Protein AF-A0A1F8QZS6-F1 (afdb_monomer_lite)

Secondary structure (DSSP, 8-state):
--HHHHHHHHHHHHHHHHHHHHHHHHHHHHHHHHTT--SHHHHHHHHHHHHHHHHHHHHHHHHHHHHHHHHHHHHHHH--

Radius of gyration: 21.23 Å; chains: 1; bounding box: 48×29×58 Å

Sequence (80 aa):
MKDWFDAFQVLQLGWVVALMVIIPLLVGLWLDRRFDSAPWLTLVGMVIGILAGTFGVVRHFRRNYSAIDAKHSRHKEEDE

pLDDT: mean 74.55, std 10.35, range [56.28, 91.62]

Foldseek 3Di:
DVVVVVVVVVVVVVVVVCCLVVVLQVVQVVVCVVVVHDSVSSVVSVVVSVVVVVVVVVVVVVVPPVVVVVVVVVVVVVVD

Structure (mmCIF, N/CA/C/O backbone):
data_AF-A0A1F8QZS6-F1
#
_entry.id   AF-A0A1F8QZS6-F1
#
loop_
_atom_site.group_PDB
_atom_site.id
_atom_site.type_symbol
_atom_site.label_atom_id
_atom_site.label_alt_id
_atom_site.label_comp_id
_atom_site.label_asym_id
_atom_site.label_entity_id
_atom_site.label_seq_id
_atom_site.pdbx_PDB_ins_code
_atom_site.Cartn_x
_atom_site.Cartn_y
_atom_site.Cartn_z
_atom_site.occupancy
_atom_site.B_iso_or_equiv
_atom_site.auth_seq_id
_atom_site.auth_comp_id
_atom_site.auth_asym_id
_atom_site.auth_atom_id
_atom_site.pdbx_PDB_model_num
ATOM 1 N N . MET A 1 1 ? 32.135 7.635 -5.800 1.00 57.81 1 MET A N 1
ATOM 2 C CA . MET A 1 1 ? 31.143 8.741 -5.949 1.00 57.81 1 MET A CA 1
ATOM 3 C C . MET A 1 1 ? 29.909 8.333 -6.755 1.00 57.81 1 MET A C 1
ATOM 5 O O . MET A 1 1 ? 28.903 9.019 -6.654 1.00 57.81 1 MET A O 1
ATOM 9 N N . LYS A 1 2 ? 29.960 7.258 -7.554 1.00 62.38 2 LYS A N 1
ATOM 10 C CA . LYS A 1 2 ? 28.834 6.793 -8.381 1.00 62.38 2 LYS A CA 1
ATOM 11 C C . LYS A 1 2 ? 27.911 5.822 -7.619 1.00 62.38 2 LYS A C 1
ATOM 13 O O . LYS A 1 2 ? 26.701 5.877 -7.768 1.00 62.38 2 LYS A O 1
ATOM 18 N N . ASP A 1 3 ? 28.487 5.105 -6.664 1.00 70.06 3 ASP A N 1
ATOM 19 C CA . ASP A 1 3 ? 27.855 4.107 -5.782 1.00 70.06 3 ASP A CA 1
ATOM 20 C C . ASP A 1 3 ? 26.806 4.709 -4.820 1.00 70.06 3 ASP A C 1
ATOM 22 O O . ASP A 1 3 ? 25.900 4.026 -4.346 1.00 70.06 3 ASP A O 1
ATOM 26 N N . TRP A 1 4 ? 26.894 6.015 -4.544 1.00 66.44 4 TRP A N 1
ATOM 27 C CA . TRP A 1 4 ? 25.953 6.706 -3.656 1.00 66.44 4 TRP A CA 1
ATOM 28 C C . TRP A 1 4 ? 24.605 6.995 -4.335 1.00 66.44 4 TRP A C 1
ATOM 30 O O . TRP A 1 4 ? 23.575 7.049 -3.666 1.00 66.44 4 TRP A O 1
ATOM 40 N N . PHE A 1 5 ? 24.598 7.114 -5.667 1.00 72.50 5 PHE A N 1
ATOM 41 C CA . PHE A 1 5 ? 23.369 7.253 -6.451 1.00 72.50 5 PHE A CA 1
ATOM 42 C C . PHE A 1 5 ? 22.638 5.916 -6.600 1.00 72.50 5 PHE A C 1
ATOM 44 O O . PHE A 1 5 ? 21.410 5.886 -6.514 1.00 72.50 5 PHE A O 1
ATOM 51 N N . ASP A 1 6 ? 23.375 4.811 -6.725 1.00 74.69 6 ASP A N 1
ATOM 52 C CA . ASP A 1 6 ? 22.788 3.468 -6.775 1.00 74.69 6 ASP A CA 1
ATOM 53 C C . ASP A 1 6 ? 22.116 3.117 -5.437 1.00 74.69 6 ASP A C 1
ATOM 55 O O . ASP A 1 6 ? 20.986 2.627 -5.405 1.00 74.69 6 ASP A O 1
ATOM 59 N N . ALA A 1 7 ? 22.743 3.479 -4.311 1.00 75.44 7 ALA A N 1
ATOM 60 C CA . ALA A 1 7 ? 22.134 3.340 -2.987 1.00 75.44 7 ALA A CA 1
ATOM 61 C C . ALA A 1 7 ? 20.833 4.155 -2.843 1.00 75.44 7 ALA A C 1
ATOM 63 O O . ALA A 1 7 ? 19.870 3.692 -2.229 1.00 75.44 7 ALA A O 1
ATOM 64 N N . PHE A 1 8 ? 20.775 5.348 -3.444 1.00 84.19 8 PHE A N 1
ATOM 65 C CA . PHE A 1 8 ? 19.577 6.187 -3.429 1.00 84.19 8 PHE A CA 1
ATOM 66 C C . PHE A 1 8 ? 18.422 5.566 -4.232 1.00 84.19 8 PHE A C 1
ATOM 68 O O . PHE A 1 8 ? 17.273 5.623 -3.798 1.00 84.19 8 PHE A O 1
ATOM 75 N N . GLN A 1 9 ? 18.713 4.905 -5.357 1.00 76.69 9 GLN A N 1
ATOM 76 C CA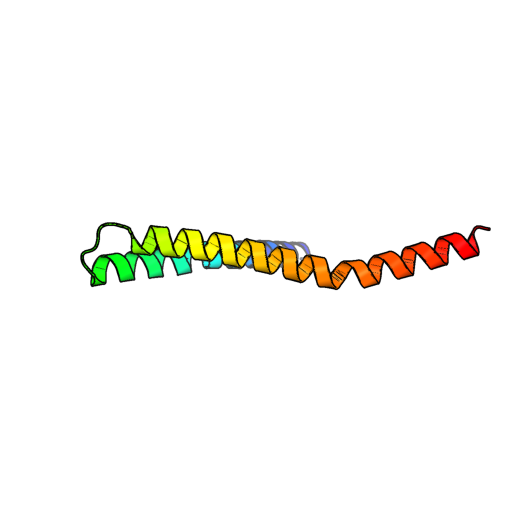 . GLN A 1 9 ? 17.698 4.203 -6.153 1.00 76.69 9 GLN A CA 1
ATOM 77 C C . GLN A 1 9 ? 17.109 2.996 -5.417 1.00 76.69 9 GLN A C 1
ATOM 79 O O . GLN A 1 9 ? 15.892 2.796 -5.430 1.00 76.69 9 GLN A O 1
ATOM 84 N N . VAL A 1 10 ? 17.946 2.216 -4.727 1.00 82.19 10 VAL A N 1
ATOM 85 C CA . VAL A 1 10 ? 17.476 1.081 -3.913 1.00 82.19 10 VAL A CA 1
ATOM 86 C C . VAL A 1 10 ? 16.616 1.575 -2.745 1.00 82.19 10 VAL A C 1
ATOM 88 O O . VAL A 1 10 ? 15.563 1.001 -2.460 1.00 82.19 10 VAL A O 1
ATOM 91 N N . LEU A 1 11 ? 17.009 2.687 -2.117 1.00 88.06 11 LEU A N 1
ATOM 92 C CA . LEU A 1 11 ? 16.231 3.329 -1.059 1.00 88.06 11 LEU A CA 1
ATOM 93 C C . LEU A 1 11 ? 14.878 3.847 -1.571 1.00 88.06 11 LEU A C 1
ATOM 95 O O . LEU A 1 11 ? 13.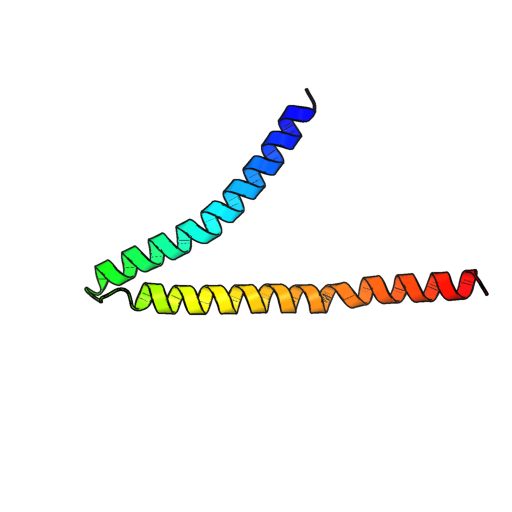864 3.692 -0.891 1.00 88.06 11 LEU A O 1
ATOM 99 N N . GLN A 1 12 ? 14.842 4.417 -2.777 1.00 87.62 12 GLN A N 1
ATOM 100 C CA . GLN A 1 12 ? 13.608 4.881 -3.409 1.00 87.62 12 GLN A CA 1
ATOM 101 C C . GLN A 1 12 ? 12.651 3.719 -3.703 1.00 87.62 12 GLN A C 1
ATOM 103 O O . GLN A 1 12 ? 11.455 3.831 -3.435 1.00 87.62 12 GLN A O 1
ATOM 108 N N . LEU A 1 13 ? 13.165 2.582 -4.185 1.00 84.25 13 LEU A N 1
ATOM 109 C CA . LEU A 1 13 ? 12.364 1.368 -4.368 1.00 84.25 13 LEU A CA 1
ATOM 110 C C . LEU A 1 13 ? 11.790 0.865 -3.035 1.00 84.25 13 LEU A C 1
ATOM 112 O O . LEU A 1 13 ? 10.598 0.567 -2.952 1.00 84.25 13 LEU A O 1
ATOM 116 N N . GLY A 1 14 ? 12.617 0.825 -1.985 1.00 89.69 14 GLY A N 1
ATOM 117 C CA . GLY A 1 14 ? 12.187 0.440 -0.639 1.00 89.69 14 GLY A CA 1
ATOM 118 C C . GLY A 1 14 ? 11.079 1.346 -0.096 1.00 89.69 14 GLY A C 1
ATOM 119 O O . GLY A 1 14 ? 10.097 0.856 0.460 1.00 89.69 14 GLY A O 1
ATOM 120 N N . TRP A 1 15 ? 11.184 2.655 -0.334 1.00 91.62 15 TRP A N 1
ATOM 121 C CA . TRP A 1 15 ? 10.160 3.630 0.041 1.00 91.62 15 TRP A CA 1
ATOM 122 C C . TRP A 1 15 ? 8.827 3.411 -0.674 1.00 91.62 15 TRP A C 1
ATOM 124 O O . TRP A 1 15 ? 7.778 3.488 -0.038 1.00 91.62 15 TRP A O 1
ATOM 134 N N . VAL A 1 16 ? 8.844 3.105 -1.972 1.00 87.56 16 VAL A N 1
ATOM 135 C CA . VAL A 1 16 ? 7.613 2.836 -2.735 1.00 87.56 16 VAL A CA 1
ATOM 136 C C . VAL A 1 16 ?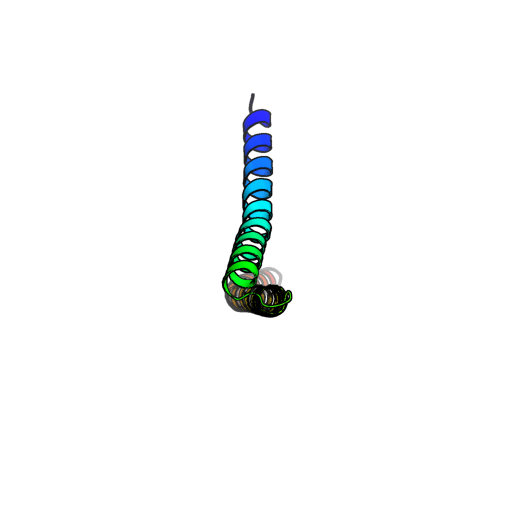 6.899 1.593 -2.198 1.00 87.56 16 VAL A C 1
ATOM 138 O O . VAL A 1 16 ? 5.686 1.625 -1.988 1.00 87.56 16 VAL A O 1
ATOM 141 N N . VAL A 1 17 ? 7.645 0.520 -1.922 1.00 83.38 17 VAL A N 1
ATOM 142 C CA . VAL A 1 17 ? 7.086 -0.718 -1.356 1.00 83.38 17 VAL A CA 1
ATOM 143 C C . VAL A 1 17 ? 6.543 -0.479 0.053 1.00 83.38 17 VAL A C 1
ATOM 145 O O . VAL A 1 17 ? 5.423 -0.892 0.354 1.00 83.38 17 VAL A O 1
ATOM 148 N N . ALA A 1 18 ? 7.287 0.240 0.898 1.00 89.69 18 ALA A N 1
ATOM 149 C CA . ALA A 1 18 ? 6.847 0.582 2.247 1.00 89.69 18 ALA A CA 1
ATOM 150 C C . ALA A 1 18 ? 5.545 1.397 2.225 1.00 89.69 18 ALA A C 1
ATOM 152 O O . ALA A 1 18 ? 4.593 1.058 2.926 1.00 89.69 18 ALA A O 1
ATOM 153 N N . LEU A 1 19 ? 5.457 2.426 1.375 1.00 88.94 19 LEU A N 1
ATOM 154 C CA . LEU A 1 19 ? 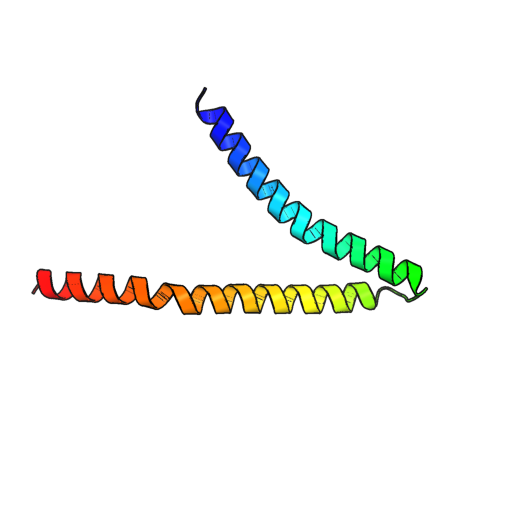4.261 3.264 1.261 1.00 88.94 19 LEU A CA 1
ATOM 155 C C . LEU A 1 19 ? 3.048 2.491 0.734 1.00 88.94 19 LEU A C 1
ATOM 157 O O . LEU A 1 19 ? 1.941 2.710 1.222 1.00 88.94 19 LEU A O 1
ATOM 161 N N . MET A 1 20 ? 3.241 1.553 -0.196 1.00 79.81 20 MET A N 1
ATOM 162 C CA . MET A 1 20 ? 2.150 0.715 -0.708 1.00 79.81 20 MET A CA 1
ATOM 163 C C . MET A 1 20 ? 1.537 -0.212 0.342 1.00 79.81 20 MET A C 1
ATOM 165 O O . MET A 1 20 ? 0.384 -0.600 0.195 1.00 79.81 20 MET A O 1
ATOM 169 N N . VAL A 1 21 ? 2.271 -0.553 1.400 1.00 82.88 21 VAL A N 1
ATOM 170 C CA . VAL A 1 21 ? 1.763 -1.378 2.506 1.00 82.88 21 VAL A CA 1
ATOM 171 C C . VAL A 1 21 ? 1.221 -0.501 3.635 1.00 82.88 21 VAL A C 1
ATOM 173 O O . VAL A 1 21 ? 0.128 -0.738 4.148 1.00 82.88 21 VAL A O 1
ATOM 176 N N . ILE A 1 22 ? 1.961 0.549 3.996 1.00 88.19 22 ILE A N 1
ATOM 177 C CA . ILE A 1 22 ? 1.654 1.422 5.134 1.00 88.19 22 ILE A CA 1
ATOM 178 C C . ILE A 1 22 ? 0.383 2.243 4.893 1.00 88.19 22 ILE A C 1
ATOM 180 O O . ILE A 1 22 ? -0.444 2.352 5.796 1.00 88.19 22 ILE A O 1
ATOM 184 N N . ILE A 1 23 ? 0.194 2.802 3.691 1.00 85.31 23 ILE A N 1
ATOM 185 C CA . ILE A 1 23 ? -0.968 3.649 3.379 1.00 85.31 23 ILE A CA 1
ATOM 186 C C . ILE A 1 23 ? -2.293 2.878 3.517 1.00 85.31 23 ILE A C 1
ATOM 188 O O . ILE A 1 23 ? -3.145 3.327 4.284 1.00 85.31 23 ILE A O 1
ATOM 192 N N . PRO A 1 24 ? -2.509 1.726 2.853 1.00 76.69 24 PRO A N 1
ATOM 193 C CA . PRO A 1 24 ? -3.765 0.990 2.996 1.00 76.69 24 PRO A CA 1
ATOM 194 C C . PRO A 1 24 ? -3.973 0.427 4.407 1.00 76.69 24 PRO A C 1
ATOM 196 O O . PRO A 1 24 ? -5.113 0.399 4.866 1.00 76.69 24 PRO A O 1
ATOM 199 N N . LEU A 1 25 ? -2.906 0.054 5.127 1.00 78.31 25 LEU A N 1
ATOM 200 C CA . LEU A 1 25 ? -3.008 -0.347 6.535 1.00 78.31 25 LEU A CA 1
ATOM 201 C C . LEU A 1 25 ? -3.495 0.798 7.425 1.00 78.31 25 LEU A C 1
ATOM 203 O O . LEU A 1 25 ? -4.419 0.605 8.211 1.00 78.31 25 LEU A O 1
ATOM 207 N N . LEU A 1 26 ? -2.906 1.990 7.295 1.00 83.81 26 LEU A N 1
ATOM 208 C CA . LEU A 1 26 ? -3.309 3.170 8.063 1.00 83.81 26 LEU A CA 1
ATOM 209 C C . LEU A 1 26 ? -4.736 3.604 7.727 1.00 83.81 26 LEU A C 1
ATOM 211 O O . LEU A 1 26 ? -5.501 3.931 8.633 1.00 83.81 26 LEU A O 1
ATOM 215 N N . VAL A 1 27 ? -5.105 3.577 6.444 1.00 81.38 27 VAL A N 1
ATOM 216 C CA . VAL A 1 27 ? -6.467 3.889 5.995 1.00 81.38 27 VAL A CA 1
ATOM 217 C C . VAL A 1 27 ? -7.462 2.869 6.552 1.00 81.38 27 VAL A C 1
ATOM 219 O O . VAL A 1 27 ? -8.487 3.280 7.086 1.00 81.38 27 VAL A O 1
ATOM 222 N N . GLY A 1 28 ? -7.149 1.570 6.510 1.00 71.75 28 GLY A N 1
ATOM 223 C CA . GLY A 1 28 ? -7.990 0.509 7.077 1.00 71.75 28 GLY A CA 1
ATOM 224 C C . GLY A 1 28 ? -8.192 0.655 8.586 1.00 71.75 28 GLY A C 1
ATOM 225 O O . GLY A 1 28 ? -9.327 0.666 9.056 1.00 71.75 28 GLY A O 1
ATOM 226 N N . LEU A 1 29 ? -7.107 0.894 9.332 1.00 77.88 29 LEU A N 1
ATOM 227 C CA . LEU A 1 29 ? -7.139 1.122 10.782 1.00 77.88 29 LEU A CA 1
ATOM 228 C C . LEU A 1 29 ? -7.926 2.374 11.175 1.00 77.88 29 LEU A C 1
ATOM 230 O O . LEU A 1 29 ? -8.627 2.374 12.189 1.00 77.88 29 LEU A O 1
ATOM 234 N N . TRP A 1 30 ? -7.792 3.455 10.404 1.00 82.00 30 TRP A N 1
ATOM 235 C CA . TRP A 1 30 ? -8.537 4.688 10.650 1.00 82.00 30 TRP A CA 1
ATOM 236 C C . TRP A 1 30 ? -10.031 4.498 10.382 1.00 82.00 30 TRP A C 1
ATOM 238 O O . TRP A 1 30 ? -10.859 4.975 11.159 1.00 82.00 30 TRP A O 1
ATOM 248 N N . LEU A 1 31 ? -10.374 3.759 9.325 1.00 72.19 31 LEU A N 1
ATOM 249 C CA . LEU A 1 31 ? -11.755 3.463 8.969 1.00 72.19 31 LEU A CA 1
ATOM 250 C C . LEU A 1 31 ? -12.409 2.531 10.002 1.00 72.19 31 LEU A C 1
ATOM 252 O O . LEU A 1 31 ? -13.476 2.865 10.507 1.00 72.19 31 LEU A O 1
ATOM 256 N N . ASP A 1 32 ? -11.743 1.447 10.414 1.00 68.88 32 ASP A N 1
ATOM 257 C CA . ASP A 1 32 ? -12.248 0.540 11.462 1.00 68.88 32 ASP A CA 1
ATOM 258 C C . ASP A 1 32 ? -12.477 1.280 12.796 1.00 68.88 32 ASP A C 1
ATOM 260 O O . ASP A 1 32 ? -13.522 1.117 13.426 1.00 68.88 32 ASP A O 1
ATOM 264 N N . ARG A 1 33 ? -11.569 2.194 13.183 1.00 72.56 33 ARG A N 1
ATOM 265 C CA . ARG A 1 33 ? -11.748 3.058 14.368 1.00 72.56 33 ARG A CA 1
ATOM 266 C C . ARG A 1 33 ? -12.904 4.046 14.244 1.00 72.56 33 ARG A C 1
ATOM 268 O O . ARG A 1 33 ? -13.499 4.403 15.256 1.00 72.56 33 ARG A O 1
ATOM 275 N N . ARG A 1 34 ? -13.205 4.534 13.038 1.00 75.12 34 ARG A N 1
ATOM 276 C CA . ARG A 1 34 ? -14.290 5.501 12.814 1.00 75.12 34 ARG A CA 1
ATOM 277 C C . ARG A 1 34 ? -15.669 4.844 12.881 1.00 75.12 34 ARG A C 1
ATOM 279 O O . ARG A 1 34 ? -16.622 5.517 13.265 1.00 75.12 34 ARG A O 1
ATOM 286 N N . PHE A 1 35 ? -15.761 3.567 12.519 1.00 73.69 35 PHE A N 1
ATOM 287 C CA . PHE A 1 35 ? -17.012 2.807 12.479 1.00 73.69 35 PHE A CA 1
ATOM 288 C C . PHE A 1 35 ? -17.220 1.883 13.692 1.00 73.69 35 PHE A C 1
ATOM 290 O O . PHE A 1 35 ? -18.173 1.107 13.678 1.00 73.69 35 PHE A O 1
ATOM 297 N N . ASP A 1 36 ? -16.342 1.943 14.709 1.00 65.44 36 ASP A N 1
ATOM 298 C CA . ASP A 1 36 ? -16.337 1.072 15.910 1.00 65.44 36 ASP A CA 1
ATOM 299 C C . ASP A 1 36 ? -16.498 -0.424 15.568 1.00 65.44 36 ASP A C 1
ATOM 301 O O . ASP A 1 36 ? -17.032 -1.246 16.312 1.00 65.44 36 ASP A O 1
ATOM 305 N N . SER A 1 37 ? -16.077 -0.770 14.355 1.00 57.59 37 SER A N 1
ATOM 306 C CA . SER A 1 37 ? -16.220 -2.097 13.795 1.00 57.59 37 SER A CA 1
ATOM 307 C C . SER A 1 37 ? -14.935 -2.842 14.130 1.00 57.59 37 SER A C 1
ATOM 309 O O . SER A 1 37 ? -13.836 -2.335 13.899 1.00 57.59 37 SER A O 1
ATOM 311 N N . ALA A 1 38 ? -15.053 -4.059 14.674 1.00 62.16 38 ALA A N 1
ATOM 312 C CA . ALA A 1 38 ? -13.950 -5.032 14.688 1.00 62.16 38 ALA A CA 1
ATOM 313 C C . ALA A 1 38 ? -13.313 -5.111 13.273 1.00 62.16 38 ALA A C 1
ATOM 315 O O . ALA A 1 38 ? -13.988 -4.689 12.339 1.00 62.16 38 ALA A O 1
ATOM 316 N N . PRO A 1 39 ? -12.073 -5.612 13.070 1.00 70.31 39 PRO A N 1
ATOM 317 C CA . PRO A 1 39 ? -11.197 -5.251 11.939 1.00 70.31 39 PRO A CA 1
ATOM 318 C C . PRO A 1 39 ? -11.621 -5.826 10.567 1.00 70.31 39 PRO A C 1
ATOM 320 O O . PRO A 1 39 ? -10.866 -6.507 9.872 1.00 70.31 39 PRO A O 1
ATOM 323 N N . TRP A 1 40 ? -12.866 -5.579 10.178 1.00 73.56 40 TRP A N 1
ATOM 324 C CA . TRP A 1 40 ? -13.571 -6.103 9.025 1.00 73.56 40 TRP A CA 1
ATOM 325 C C . TRP A 1 40 ? -13.298 -5.232 7.803 1.00 73.56 40 TRP A C 1
ATOM 327 O O . TRP A 1 40 ? -13.093 -5.783 6.723 1.00 73.56 40 TRP A O 1
ATOM 337 N N . LEU A 1 41 ? -13.214 -3.900 7.948 1.00 67.94 41 LEU A N 1
ATOM 338 C CA . LEU A 1 41 ? -12.848 -3.027 6.826 1.00 67.94 41 LEU A CA 1
ATOM 339 C C . LEU A 1 41 ? -11.377 -3.205 6.461 1.00 67.94 41 LEU A C 1
ATOM 341 O O . LEU A 1 41 ? -11.052 -3.199 5.275 1.00 67.94 41 LEU A O 1
ATOM 345 N N . THR A 1 42 ? -10.501 -3.445 7.442 1.00 69.12 42 THR A N 1
ATOM 346 C CA . THR A 1 42 ? -9.105 -3.818 7.170 1.00 69.12 42 THR A CA 1
ATOM 347 C C . THR A 1 42 ? -9.020 -5.138 6.393 1.00 69.12 42 THR A C 1
ATOM 349 O O . THR A 1 42 ? -8.271 -5.225 5.419 1.00 69.12 42 THR A O 1
ATOM 352 N N . LEU A 1 43 ? -9.833 -6.145 6.743 1.00 78.56 43 LEU A N 1
ATOM 353 C CA . LEU A 1 43 ? -9.898 -7.419 6.012 1.00 78.56 43 LEU A CA 1
ATOM 354 C C . LEU A 1 43 ? -10.409 -7.241 4.574 1.00 78.56 43 LEU A C 1
ATOM 356 O O . LEU A 1 43 ? -9.818 -7.770 3.633 1.00 78.56 43 LEU A O 1
ATOM 360 N N . VAL A 1 44 ? -11.476 -6.462 4.386 1.00 81.38 44 VAL A N 1
ATOM 361 C CA . VAL A 1 44 ? -12.030 -6.167 3.056 1.00 81.38 44 VAL A CA 1
ATOM 362 C C . VAL A 1 44 ? -11.031 -5.369 2.216 1.00 81.38 44 VAL A C 1
ATOM 364 O O . VAL A 1 44 ? -10.793 -5.711 1.059 1.00 81.38 44 VAL A O 1
ATOM 367 N N . GLY A 1 45 ? -10.384 -4.356 2.798 1.00 74.88 45 GLY A N 1
ATOM 368 C CA . GLY A 1 45 ? -9.338 -3.571 2.143 1.00 74.88 45 GLY A CA 1
ATOM 369 C C . GLY A 1 45 ? -8.138 -4.423 1.726 1.00 74.88 45 GLY A C 1
ATOM 370 O O . GLY A 1 45 ? -7.631 -4.265 0.616 1.00 74.88 45 GLY A O 1
ATOM 371 N N . MET A 1 46 ? -7.730 -5.381 2.561 1.00 81.38 46 MET A N 1
ATOM 372 C CA . MET A 1 46 ? -6.672 -6.341 2.242 1.00 81.38 46 MET A CA 1
ATOM 373 C C . MET A 1 46 ? -7.055 -7.241 1.060 1.00 81.38 46 MET A C 1
ATOM 375 O O . MET A 1 46 ? -6.266 -7.392 0.128 1.00 81.38 46 MET A O 1
ATOM 379 N N . VAL A 1 47 ? -8.271 -7.796 1.051 1.00 88.44 47 VAL A N 1
ATOM 380 C CA . VAL A 1 47 ? -8.760 -8.624 -0.066 1.00 88.44 47 VAL A CA 1
ATOM 381 C C . VAL A 1 47 ? -8.822 -7.813 -1.362 1.00 88.44 47 VAL A C 1
ATOM 383 O O . VAL A 1 47 ? -8.353 -8.279 -2.401 1.00 88.44 47 VAL A O 1
ATOM 386 N N . ILE A 1 48 ? -9.324 -6.576 -1.306 1.00 83.31 48 ILE A N 1
ATOM 387 C CA . ILE A 1 48 ? -9.357 -5.670 -2.462 1.00 83.31 48 ILE A CA 1
ATOM 388 C C . ILE A 1 48 ? -7.939 -5.357 -2.952 1.00 83.31 48 ILE A C 1
ATOM 390 O O . ILE A 1 48 ? -7.696 -5.396 -4.157 1.00 83.31 48 ILE A O 1
ATOM 394 N N . GLY A 1 49 ? -6.996 -5.085 -2.046 1.00 81.06 49 GLY A N 1
ATOM 395 C CA . GLY A 1 49 ? -5.601 -4.804 -2.388 1.00 81.06 49 GLY A CA 1
ATOM 396 C C . GLY A 1 49 ? -4.920 -5.973 -3.101 1.00 81.06 49 GLY A C 1
ATOM 397 O O . GLY A 1 49 ? -4.270 -5.772 -4.127 1.00 81.06 49 GLY A O 1
ATOM 398 N N . ILE A 1 50 ? -5.131 -7.200 -2.613 1.00 88.00 50 ILE A N 1
ATOM 399 C CA . ILE A 1 50 ? -4.633 -8.425 -3.256 1.00 88.00 50 ILE A CA 1
ATOM 400 C C . ILE A 1 50 ? -5.211 -8.548 -4.669 1.00 88.00 50 ILE A C 1
ATOM 402 O O . ILE A 1 50 ? -4.456 -8.694 -5.630 1.00 88.00 50 ILE A O 1
ATOM 406 N N . LEU A 1 51 ? -6.534 -8.418 -4.815 1.00 90.06 51 LEU A N 1
ATOM 407 C CA . LEU A 1 51 ? -7.202 -8.514 -6.114 1.00 90.06 51 LEU A CA 1
ATOM 408 C C . LEU A 1 51 ? -6.701 -7.441 -7.090 1.00 90.06 51 LEU A C 1
ATOM 410 O O . LEU A 1 51 ? -6.338 -7.762 -8.220 1.00 90.06 51 LEU A O 1
ATOM 414 N N . ALA A 1 52 ? -6.620 -6.182 -6.659 1.00 84.94 52 ALA A N 1
ATOM 415 C CA . ALA A 1 52 ? -6.133 -5.082 -7.485 1.00 84.94 52 ALA A CA 1
ATOM 416 C C . ALA A 1 52 ? -4.677 -5.299 -7.937 1.00 84.94 52 ALA A C 1
ATOM 418 O O . ALA A 1 52 ? -4.364 -5.094 -9.112 1.00 84.94 52 ALA A O 1
ATOM 419 N N . GLY A 1 53 ? -3.807 -5.773 -7.038 1.00 83.12 53 GLY A N 1
ATOM 420 C CA . GLY A 1 53 ? -2.422 -6.124 -7.356 1.00 83.12 53 GLY A CA 1
ATOM 421 C C . GLY A 1 53 ? -2.333 -7.240 -8.398 1.00 83.12 53 GLY A C 1
ATOM 422 O O . GLY A 1 53 ? -1.646 -7.091 -9.410 1.00 83.12 53 GLY A O 1
ATOM 423 N N . THR A 1 54 ? -3.091 -8.325 -8.211 1.00 88.06 54 THR A N 1
ATOM 424 C CA . THR A 1 54 ? -3.159 -9.435 -9.173 1.00 88.06 54 THR A CA 1
ATOM 425 C C . THR A 1 54 ? -3.649 -8.966 -10.544 1.00 88.06 54 THR A C 1
ATOM 427 O O . THR A 1 54 ? -3.027 -9.274 -11.563 1.00 88.06 54 THR A O 1
ATOM 430 N N . PHE A 1 55 ? -4.717 -8.166 -10.594 1.00 86.75 55 PHE A N 1
ATOM 431 C CA . PHE A 1 55 ? -5.225 -7.605 -11.848 1.00 86.75 55 PHE A CA 1
ATOM 432 C C . PHE A 1 55 ? -4.209 -6.681 -12.529 1.00 86.75 55 PHE A C 1
ATOM 434 O O . PHE A 1 55 ? -4.061 -6.739 -13.751 1.00 86.75 55 PHE A O 1
ATOM 441 N N . GLY A 1 56 ? -3.478 -5.865 -11.765 1.00 81.88 56 GLY A N 1
ATOM 442 C CA . GLY A 1 56 ? -2.415 -5.002 -12.281 1.00 81.88 56 GLY A CA 1
ATOM 443 C C . GLY A 1 56 ? -1.291 -5.789 -12.961 1.00 81.88 56 GLY A C 1
ATOM 444 O O . GLY A 1 56 ? -0.886 -5.452 -14.076 1.00 81.88 56 GLY A O 1
ATOM 445 N N . VAL A 1 57 ? -0.846 -6.886 -12.343 1.00 84.81 57 VAL A N 1
ATOM 446 C CA . VAL A 1 57 ? 0.185 -7.773 -12.910 1.00 84.81 57 VAL A CA 1
ATOM 447 C C . VAL A 1 57 ? -0.310 -8.446 -14.189 1.00 84.81 57 VAL A C 1
ATOM 449 O O . VAL A 1 57 ? 0.362 -8.373 -15.218 1.00 84.81 57 VAL A O 1
ATOM 452 N N . VAL A 1 58 ? -1.513 -9.030 -14.173 1.00 84.31 58 VAL A N 1
ATOM 453 C CA . VAL A 1 58 ? -2.1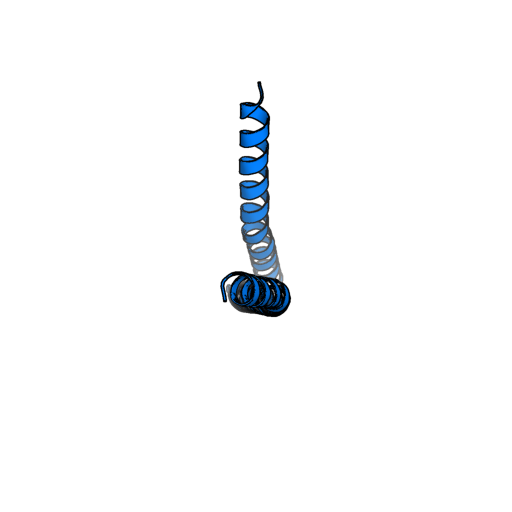15 -9.680 -15.354 1.00 84.31 58 VAL A CA 1
ATOM 454 C C . VAL A 1 58 ? -2.284 -8.688 -16.510 1.00 84.31 58 VAL A C 1
ATOM 456 O O . VAL A 1 58 ? -2.011 -9.008 -17.671 1.00 84.31 58 VAL A O 1
ATOM 459 N N . ARG A 1 59 ? -2.693 -7.454 -16.203 1.00 79.25 59 ARG A N 1
ATOM 460 C CA . ARG A 1 59 ? -2.833 -6.360 -17.169 1.00 79.25 59 ARG A CA 1
ATOM 461 C C . ARG A 1 59 ? -1.500 -5.959 -17.796 1.00 79.25 59 ARG A C 1
ATOM 463 O O . ARG A 1 59 ? -1.474 -5.671 -18.994 1.00 79.25 59 ARG A O 1
ATOM 470 N N . HIS A 1 60 ? -0.427 -5.921 -17.008 1.00 71.06 60 HIS A N 1
ATOM 471 C CA . HIS A 1 60 ? 0.913 -5.607 -17.498 1.00 71.06 60 HIS A CA 1
ATOM 472 C C . HIS A 1 60 ? 1.494 -6.738 -18.342 1.00 71.06 60 HIS A C 1
ATOM 474 O O . HIS A 1 60 ? 2.009 -6.480 -19.429 1.00 71.06 60 HIS A O 1
ATOM 480 N N . PHE A 1 61 ? 1.319 -7.987 -17.910 1.00 73.75 61 PHE A N 1
ATOM 481 C CA . PHE A 1 61 ? 1.747 -9.157 -18.674 1.00 73.75 61 PHE A CA 1
ATOM 482 C C . PHE A 1 61 ? 1.066 -9.210 -20.045 1.00 73.75 61 PHE A C 1
ATOM 484 O O . PHE A 1 61 ? 1.739 -9.342 -21.065 1.00 73.75 61 PHE A O 1
ATOM 491 N N . ARG A 1 62 ? -0.251 -8.977 -20.116 1.00 64.88 62 ARG A N 1
ATOM 492 C CA . ARG A 1 62 ? -0.987 -8.963 -21.394 1.00 64.88 62 ARG A CA 1
ATOM 493 C C . ARG A 1 62 ? -0.508 -7.923 -22.412 1.00 64.88 62 ARG A C 1
ATOM 495 O O . ARG A 1 62 ? -0.808 -8.076 -23.589 1.00 64.88 62 ARG A O 1
ATOM 502 N N . ARG A 1 63 ? 0.186 -6.864 -21.989 1.00 62.22 63 ARG A N 1
ATOM 503 C CA . ARG A 1 63 ? 0.658 -5.799 -22.890 1.00 62.22 63 ARG A CA 1
ATOM 504 C C . ARG A 1 63 ? 2.087 -5.998 -23.392 1.00 62.22 63 ARG A C 1
ATOM 506 O O . ARG A 1 63 ? 2.416 -5.425 -24.422 1.00 62.22 63 ARG A O 1
ATOM 513 N N . ASN A 1 64 ? 2.905 -6.811 -22.722 1.00 60.88 64 ASN A N 1
ATOM 514 C CA . A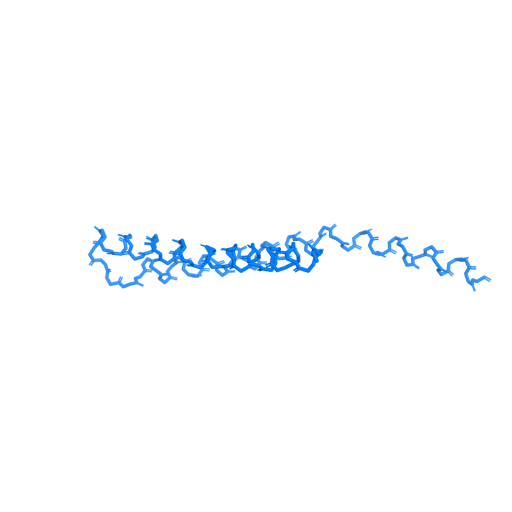SN A 1 64 ? 4.326 -6.943 -23.063 1.00 60.88 64 ASN A CA 1
ATOM 515 C C . ASN A 1 64 ? 4.689 -8.189 -23.887 1.00 60.88 64 ASN A C 1
ATOM 517 O O . ASN A 1 64 ? 5.781 -8.219 -24.451 1.00 60.88 64 ASN A O 1
ATOM 521 N N . TYR A 1 65 ? 3.810 -9.186 -24.034 1.00 59.62 65 TYR A N 1
ATOM 522 C CA . TYR A 1 65 ? 4.140 -10.368 -24.849 1.00 59.62 65 TYR A CA 1
ATOM 523 C C . TYR A 1 65 ? 4.165 -10.110 -26.361 1.00 59.62 65 TYR A C 1
ATOM 525 O O . TYR A 1 65 ? 4.930 -10.762 -27.063 1.00 59.62 65 TYR A O 1
ATOM 533 N N . SER A 1 66 ? 3.435 -9.114 -26.874 1.00 56.28 66 SER A N 1
ATOM 534 C CA . SER A 1 66 ? 3.437 -8.800 -28.313 1.00 56.28 66 SER A CA 1
ATOM 535 C C . SER A 1 66 ? 4.744 -8.168 -28.813 1.00 56.28 66 SER A C 1
ATOM 537 O O . SER A 1 66 ? 4.974 -8.123 -30.016 1.00 56.28 66 SER A O 1
ATOM 539 N N . ALA A 1 67 ? 5.611 -7.686 -27.916 1.00 59.19 67 ALA A N 1
ATOM 540 C CA . ALA A 1 67 ? 6.915 -7.123 -28.277 1.00 59.19 67 ALA A CA 1
ATOM 541 C C . ALA A 1 67 ? 8.060 -8.154 -28.220 1.00 59.19 67 ALA A C 1
ATOM 543 O O . ALA A 1 67 ? 9.100 -7.943 -28.842 1.00 59.19 67 ALA A O 1
ATOM 544 N N . ILE A 1 68 ? 7.878 -9.256 -27.483 1.00 61.09 68 ILE A N 1
ATOM 545 C CA . ILE A 1 68 ? 8.878 -10.329 -27.365 1.00 61.09 68 ILE A CA 1
ATOM 546 C C . ILE A 1 68 ? 8.716 -11.334 -28.513 1.00 61.09 68 ILE A C 1
ATOM 548 O O . ILE A 1 68 ? 9.716 -11.760 -29.086 1.00 61.09 68 ILE A O 1
ATOM 552 N N . ASP A 1 69 ? 7.477 -11.629 -28.916 1.00 64.69 69 ASP A N 1
ATOM 553 C CA . ASP A 1 69 ? 7.183 -12.612 -29.969 1.00 64.69 69 ASP A CA 1
ATOM 554 C C . ASP A 1 69 ? 7.691 -12.153 -31.351 1.00 64.69 69 ASP A C 1
ATOM 556 O O . ASP A 1 69 ? 8.407 -12.880 -32.036 1.00 64.69 69 ASP A O 1
ATOM 560 N N . ALA A 1 70 ? 7.479 -10.877 -31.700 1.00 63.75 70 ALA A N 1
ATOM 561 C CA . ALA A 1 70 ? 7.940 -10.301 -32.969 1.00 63.75 70 ALA A CA 1
ATOM 562 C C . ALA A 1 70 ? 9.476 -10.228 -33.105 1.00 63.75 70 ALA A C 1
ATOM 564 O O . ALA A 1 70 ? 10.005 -10.131 -34.213 1.00 63.75 70 ALA A O 1
ATOM 565 N N . LYS A 1 71 ? 10.208 -10.258 -31.982 1.00 62.44 71 LYS A N 1
ATOM 566 C CA . LYS A 1 71 ? 11.678 -10.258 -31.977 1.00 62.44 71 LYS A CA 1
ATOM 567 C C . LYS A 1 71 ? 12.260 -11.667 -32.117 1.00 62.44 71 LYS A C 1
ATOM 569 O O . LYS A 1 71 ? 13.398 -11.794 -32.552 1.00 62.44 71 LYS A O 1
ATOM 574 N N . HIS A 1 72 ? 11.492 -12.703 -31.775 1.00 62.38 72 HIS A N 1
ATOM 575 C CA . HIS A 1 72 ? 11.923 -14.097 -31.876 1.00 62.38 72 HIS A CA 1
ATOM 576 C C . HIS A 1 72 ? 11.677 -14.683 -33.275 1.00 62.38 72 HIS A C 1
ATOM 578 O O . HIS A 1 72 ? 12.488 -15.470 -33.753 1.00 62.38 72 HIS A O 1
ATOM 584 N N . SER A 1 73 ? 10.622 -14.239 -33.973 1.00 63.16 73 SER A N 1
ATOM 585 C CA . SER A 1 73 ? 10.341 -14.659 -35.357 1.00 63.16 73 SER A CA 1
ATOM 586 C C . SER A 1 73 ? 11.414 -14.188 -36.341 1.00 63.16 73 SER A C 1
ATOM 588 O O . SER A 1 73 ? 11.806 -14.944 -37.219 1.00 63.16 73 SER A O 1
ATOM 590 N N . ARG A 1 74 ? 11.937 -12.965 -36.163 1.00 63.56 74 ARG A N 1
ATOM 591 C CA . ARG A 1 74 ? 12.903 -12.384 -37.106 1.00 63.56 74 ARG A CA 1
ATOM 592 C C . ARG A 1 74 ? 14.301 -13.005 -37.031 1.00 63.56 74 ARG A C 1
ATOM 594 O O . ARG A 1 74 ? 14.991 -13.045 -38.033 1.00 63.56 74 ARG A O 1
ATOM 601 N N . HIS A 1 75 ? 14.695 -13.512 -35.861 1.00 61.47 75 HIS A N 1
ATOM 602 C CA . HIS A 1 75 ? 15.975 -14.213 -35.705 1.00 61.47 75 HIS A CA 1
ATOM 603 C C . HIS A 1 75 ? 15.931 -15.613 -36.332 1.00 61.47 75 HIS A C 1
ATOM 605 O O . HIS A 1 75 ? 16.924 -16.087 -36.858 1.00 61.47 75 HIS A O 1
ATOM 611 N N . LYS A 1 76 ? 14.756 -16.256 -36.324 1.00 62.06 76 LYS A N 1
ATOM 612 C CA . LYS A 1 76 ? 14.568 -17.590 -36.902 1.00 62.06 76 LYS A CA 1
ATOM 613 C C . LYS A 1 76 ? 14.603 -17.595 -38.439 1.00 62.06 76 LYS A C 1
ATOM 615 O O . LYS A 1 76 ? 14.926 -18.621 -39.011 1.00 62.06 76 LYS A O 1
ATOM 620 N N . GLU A 1 77 ? 14.281 -16.468 -39.078 1.00 61.16 77 GLU A N 1
ATOM 621 C CA . GLU A 1 77 ? 14.372 -16.283 -40.538 1.00 61.16 77 GLU A CA 1
ATOM 622 C C . GLU A 1 77 ? 15.774 -15.860 -41.017 1.00 61.16 77 GLU A C 1
ATOM 624 O O . GLU A 1 77 ? 16.080 -16.026 -42.190 1.00 61.16 77 GLU A O 1
ATOM 629 N N . GLU A 1 78 ? 16.619 -15.293 -40.147 1.00 61.34 78 GLU A N 1
ATOM 630 C CA . GLU A 1 78 ? 18.002 -14.907 -40.490 1.00 61.34 78 GLU A CA 1
ATOM 631 C C . GLU A 1 78 ? 19.001 -16.073 -40.332 1.00 61.34 78 GLU A C 1
ATOM 633 O O . GLU A 1 78 ? 20.084 -16.030 -40.915 1.00 61.34 78 GLU A O 1
ATOM 638 N N . ASP A 1 79 ? 18.628 -17.105 -39.565 1.00 62.50 79 ASP A N 1
ATOM 639 C CA . ASP A 1 79 ? 19.446 -18.292 -39.275 1.00 62.50 79 ASP A CA 1
ATOM 640 C C . ASP A 1 79 ? 19.093 -19.530 -40.158 1.00 62.50 79 ASP A C 1
ATOM 642 O O . ASP A 1 79 ? 19.746 -20.569 -40.018 1.00 62.50 79 ASP A O 1
ATOM 646 N N . GLU A 1 80 ? 18.091 -19.441 -41.054 1.00 56.47 80 GLU A N 1
ATOM 647 C CA . GLU A 1 80 ? 17.713 -20.451 -42.083 1.00 56.47 80 GLU A CA 1
ATOM 648 C C . GLU A 1 80 ? 18.187 -20.053 -43.494 1.00 56.47 80 GLU A C 1
ATOM 650 O O . GLU A 1 80 ? 18.654 -20.959 -44.228 1.00 56.47 80 GLU A O 1
#